Protein AF-A0A2G2F8L8-F1 (afdb_monomer_lite)

Radius of gyration: 21.82 Å; chains: 1; bounding box: 52×29×56 Å

pLDDT: mean 79.62, std 11.02, range [52.78, 94.19]

Foldseek 3Di:
DVVVVVVVVVVVVVVVVVVVPPPPPDDPDPDDPPDCVPDPVSVVVVVVVVVVVVVVVVVVVVVVVVVVVVVVVVVVVD

Secondary structure (DSSP, 8-state):
-HHHHHHHHHHHHHHHHHHHHS-------SS----GGG-HHHHHHHHHHHHHHHHHHHHHHHHHHHHHHHHHHHHH--

Structure (mmCIF, N/CA/C/O backbone):
data_AF-A0A2G2F8L8-F1
#
_entry.id   AF-A0A2G2F8L8-F1
#
loop_
_atom_site.group_PDB
_atom_site.id
_atom_site.type_symbol
_atom_site.label_atom_id
_atom_site.label_alt_id
_atom_site.label_comp_id
_atom_site.label_asym_id
_atom_site.label_entity_id
_atom_site.label_seq_id
_atom_site.pdbx_PDB_ins_code
_atom_site.Cartn_x
_atom_site.Cartn_y
_atom_site.Cartn_z
_atom_site.occupancy
_atom_site.B_iso_or_equiv
_atom_site.auth_seq_id
_atom_site.auth_comp_id
_atom_site.auth_asym_id
_atom_site.auth_atom_id
_atom_site.pdbx_PDB_model_num
ATOM 1 N N . MET A 1 1 ? -17.343 15.550 3.847 1.00 58.00 1 MET A N 1
ATOM 2 C CA . MET A 1 1 ? -17.013 14.104 3.785 1.00 58.00 1 MET A CA 1
ATOM 3 C C . MET A 1 1 ? -17.424 13.441 2.469 1.00 58.00 1 MET A C 1
ATOM 5 O O . MET A 1 1 ? -16.560 12.826 1.863 1.00 58.00 1 MET A O 1
ATOM 9 N N . LYS A 1 2 ? -18.665 13.595 1.972 1.00 58.66 2 LYS A N 1
ATOM 10 C CA . LYS A 1 2 ? -19.109 13.014 0.679 1.00 58.66 2 LYS A CA 1
ATOM 11 C C . LYS A 1 2 ? -18.183 13.332 -0.509 1.00 58.66 2 LYS A C 1
ATOM 13 O O . LYS A 1 2 ? -17.784 12.423 -1.224 1.00 58.66 2 LYS A O 1
ATOM 18 N N . ASN A 1 3 ? -17.767 14.592 -0.647 1.00 72.69 3 ASN A N 1
ATOM 19 C CA . ASN A 1 3 ? -16.909 15.016 -1.761 1.00 72.69 3 ASN A CA 1
ATOM 20 C C . ASN A 1 3 ? -15.488 14.443 -1.657 1.00 72.69 3 ASN A C 1
ATOM 22 O O . ASN A 1 3 ? -14.894 14.111 -2.667 1.00 72.69 3 ASN A O 1
ATOM 26 N N . PHE A 1 4 ? -14.974 14.249 -0.438 1.00 77.62 4 PHE A N 1
ATOM 27 C CA . PHE A 1 4 ? -13.643 13.677 -0.209 1.00 77.62 4 PHE A CA 1
ATOM 28 C C . PHE A 1 4 ? -13.577 12.200 -0.614 1.00 77.62 4 PHE A C 1
ATOM 30 O O . PHE A 1 4 ? -12.636 11.781 -1.282 1.00 77.62 4 PHE A O 1
ATOM 37 N N . VAL A 1 5 ? -14.609 11.425 -0.263 1.00 82.75 5 VAL A N 1
ATOM 38 C 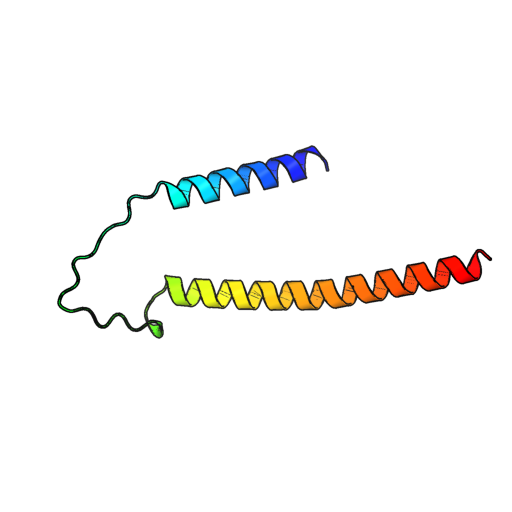CA . VAL A 1 5 ? -14.725 10.018 -0.679 1.00 82.75 5 VAL A CA 1
ATOM 39 C C . VAL A 1 5 ? -14.840 9.921 -2.201 1.00 82.75 5 VAL A C 1
ATOM 41 O O . VAL A 1 5 ? -14.180 9.089 -2.813 1.00 82.75 5 VAL A O 1
ATOM 44 N N . PHE A 1 6 ? -15.616 10.813 -2.821 1.00 85.12 6 PHE A N 1
ATOM 45 C CA . PHE A 1 6 ? -15.774 10.850 -4.274 1.00 85.12 6 PHE A CA 1
ATOM 46 C C . PHE A 1 6 ? -14.460 11.187 -5.000 1.00 85.12 6 PHE A C 1
ATOM 48 O O . PHE A 1 6 ? -14.115 10.533 -5.986 1.00 85.12 6 PHE A O 1
ATOM 55 N N . THR A 1 7 ? -13.683 12.143 -4.478 1.00 87.81 7 THR A N 1
ATOM 56 C CA . THR A 1 7 ? -12.347 12.469 -5.000 1.00 87.81 7 THR A CA 1
ATOM 57 C C . THR A 1 7 ? -11.397 11.276 -4.893 1.00 87.81 7 THR A C 1
ATOM 59 O O . THR A 1 7 ? -10.711 10.962 -5.859 1.00 87.81 7 THR A O 1
ATOM 62 N N . LEU A 1 8 ? -11.394 10.566 -3.762 1.00 87.56 8 LEU A N 1
ATOM 63 C CA . LEU A 1 8 ? -10.555 9.379 -3.556 1.00 87.56 8 LEU A CA 1
ATOM 64 C C . LEU A 1 8 ? -10.867 8.260 -4.558 1.00 87.56 8 LEU A C 1
ATOM 66 O O . LEU A 1 8 ? -9.953 7.694 -5.155 1.00 87.56 8 LEU A O 1
ATOM 70 N N . VAL A 1 9 ? -12.153 7.976 -4.775 1.00 88.44 9 VAL A N 1
ATOM 71 C CA . VAL A 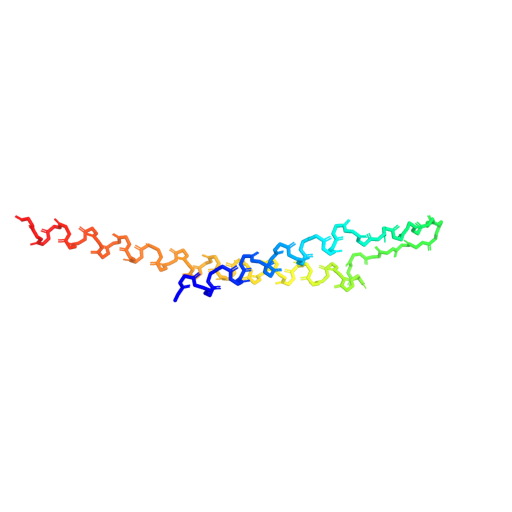1 9 ? -12.596 6.963 -5.746 1.00 88.44 9 VAL A CA 1
ATOM 72 C C . VAL A 1 9 ? -12.210 7.371 -7.167 1.00 88.44 9 VAL A C 1
ATOM 74 O O . VAL A 1 9 ? -11.711 6.548 -7.930 1.00 88.44 9 VAL A O 1
ATOM 77 N N . SER A 1 10 ? -12.371 8.648 -7.509 1.00 88.31 10 SER A N 1
ATOM 78 C CA . SER A 1 10 ? -12.022 9.162 -8.838 1.00 88.31 10 SER A CA 1
ATOM 79 C C . SER A 1 10 ? -10.518 9.060 -9.110 1.00 88.31 10 SER A C 1
ATOM 81 O O . SER A 1 10 ? -10.114 8.595 -10.173 1.00 88.31 10 SER A O 1
ATOM 83 N N . VAL A 1 11 ? -9.680 9.416 -8.130 1.00 90.12 11 VAL A N 1
ATOM 84 C CA . VAL A 1 11 ? -8.217 9.274 -8.223 1.00 90.12 11 VAL A CA 1
ATOM 85 C C . VAL A 1 11 ? -7.823 7.808 -8.393 1.00 90.12 11 VAL A C 1
ATOM 87 O O . VAL A 1 11 ? -7.004 7.493 -9.253 1.00 90.12 11 VAL A O 1
ATOM 90 N N . PHE A 1 12 ? -8.440 6.904 -7.630 1.00 89.38 12 PHE A N 1
ATOM 91 C CA . PHE A 1 12 ? -8.184 5.471 -7.752 1.00 89.38 12 PHE A CA 1
ATOM 92 C C . PHE A 1 12 ? -8.484 4.951 -9.167 1.00 89.38 12 PHE A C 1
ATOM 94 O O . PHE A 1 12 ? -7.648 4.275 -9.765 1.00 89.38 12 PHE A O 1
ATOM 101 N N . PHE A 1 13 ? -9.631 5.325 -9.742 1.00 89.38 13 PHE A N 1
ATOM 102 C CA . PHE A 1 13 ? -9.999 4.919 -11.101 1.00 89.38 13 PHE A CA 1
ATOM 103 C C . PHE A 1 13 ? -9.034 5.451 -12.166 1.00 89.38 13 PHE A C 1
ATOM 105 O O . PHE A 1 13 ? -8.686 4.710 -13.087 1.00 89.38 13 PHE A O 1
ATOM 112 N N . VAL A 1 14 ? -8.577 6.700 -12.046 1.00 87.25 14 VAL A N 1
ATOM 113 C CA . VAL A 1 14 ? -7.613 7.288 -12.992 1.00 87.25 14 VAL A CA 1
ATOM 114 C C . VAL A 1 14 ? -6.279 6.547 -12.943 1.00 87.25 14 VAL A C 1
ATOM 116 O O . VAL A 1 14 ? -5.735 6.206 -13.991 1.00 87.25 14 VAL A O 1
ATOM 119 N N . VAL A 1 15 ? -5.781 6.233 -11.744 1.00 85.94 15 VAL A N 1
ATOM 120 C CA . VAL A 1 15 ? -4.520 5.496 -11.575 1.00 85.94 15 VAL A CA 1
ATOM 121 C C . VAL A 1 15 ? -4.619 4.099 -12.188 1.00 85.94 15 VAL A C 1
ATOM 123 O O . VAL A 1 15 ? -3.743 3.708 -12.954 1.00 85.94 15 VAL A O 1
ATOM 126 N N . VAL A 1 16 ? -5.701 3.362 -11.922 1.00 85.12 16 VAL A N 1
ATOM 127 C CA . VAL A 1 16 ? -5.891 2.006 -12.469 1.00 85.12 16 VAL A CA 1
ATOM 128 C C . VAL A 1 16 ? -5.961 2.019 -13.998 1.00 85.12 16 VAL A C 1
ATOM 130 O O . VAL A 1 16 ? -5.313 1.199 -14.646 1.00 85.12 16 VAL A O 1
ATOM 133 N N . ASN A 1 17 ? -6.698 2.967 -14.585 1.00 83.56 17 ASN A N 1
ATOM 134 C CA . ASN A 1 17 ? -6.794 3.082 -16.041 1.00 83.56 17 ASN A CA 1
ATOM 135 C C . ASN A 1 17 ? -5.459 3.485 -16.680 1.00 83.56 17 ASN A C 1
ATOM 137 O O . ASN A 1 17 ? -5.110 2.949 -17.728 1.00 83.56 17 ASN A O 1
ATOM 141 N N . ALA A 1 18 ? -4.690 4.369 -16.039 1.00 80.38 18 ALA A N 1
ATOM 142 C CA . ALA A 1 18 ? -3.367 4.752 -16.522 1.00 80.38 18 ALA A CA 1
ATOM 143 C C . ALA A 1 18 ? -2.406 3.553 -16.550 1.00 80.38 18 ALA A C 1
ATOM 145 O O . ALA A 1 18 ? -1.743 3.332 -17.559 1.00 80.38 18 ALA A O 1
ATOM 146 N N . PHE A 1 19 ? -2.390 2.731 -15.494 1.00 79.00 19 PHE A N 1
ATOM 147 C CA . PHE A 1 19 ? -1.580 1.508 -15.456 1.00 79.00 19 PHE A CA 1
ATOM 148 C C . PHE A 1 19 ? -2.020 0.473 -16.500 1.00 79.00 19 PHE A C 1
ATOM 150 O O . PHE A 1 19 ? -1.168 -0.174 -17.109 1.00 79.00 19 PHE A O 1
ATOM 157 N N . ALA A 1 20 ? -3.328 0.336 -16.738 1.00 76.94 20 ALA A N 1
ATOM 158 C CA . ALA A 1 20 ? -3.865 -0.594 -17.730 1.00 76.94 20 ALA A CA 1
ATOM 159 C C . ALA A 1 20 ? -3.568 -0.176 -19.182 1.00 76.94 20 ALA A C 1
ATOM 161 O O . ALA A 1 20 ? -3.440 -1.039 -20.046 1.00 76.94 20 ALA A O 1
ATOM 162 N N . GLN A 1 21 ? -3.464 1.130 -19.455 1.00 72.69 21 GLN A N 1
ATOM 163 C CA . GLN A 1 21 ? -3.184 1.662 -20.794 1.00 72.69 21 GLN A CA 1
ATOM 164 C C . GLN A 1 21 ? -1.690 1.805 -21.105 1.00 72.69 21 GLN A C 1
ATOM 166 O O . GLN A 1 21 ? -1.340 2.097 -22.248 1.00 72.69 21 GLN A O 1
ATOM 171 N N . THR A 1 22 ? -0.796 1.608 -20.133 1.00 74.69 22 THR A N 1
ATOM 172 C CA . THR A 1 22 ? 0.646 1.627 -20.401 1.00 74.69 22 THR A CA 1
ATOM 173 C C . THR A 1 22 ? 1.002 0.479 -21.352 1.00 74.69 22 THR A C 1
ATOM 175 O O . THR A 1 22 ? 0.789 -0.680 -20.983 1.00 74.69 22 THR A O 1
ATOM 178 N N . PRO A 1 23 ? 1.532 0.753 -22.564 1.00 66.31 23 PRO A N 1
ATOM 179 C CA . PRO A 1 23 ? 1.936 -0.304 -23.480 1.00 66.31 23 PRO A CA 1
ATOM 180 C C . PRO A 1 23 ? 2.938 -1.216 -22.774 1.00 66.31 23 PRO A C 1
ATOM 182 O O . PRO A 1 23 ? 3.932 -0.751 -22.210 1.00 66.31 23 PRO A O 1
ATOM 185 N N . GLN A 1 24 ? 2.649 -2.517 -22.764 1.00 66.62 24 GLN A N 1
ATOM 186 C CA . GLN A 1 24 ? 3.558 -3.501 -22.196 1.00 66.62 24 GLN A CA 1
ATOM 187 C C . GLN A 1 24 ? 4.815 -3.520 -23.063 1.00 66.62 24 GLN A C 1
ATOM 189 O O . GLN A 1 24 ? 4.766 -3.919 -24.223 1.00 66.62 24 GLN A O 1
ATOM 194 N N . ASN A 1 25 ? 5.935 -3.042 -22.519 1.00 68.75 25 ASN A N 1
ATOM 195 C CA . ASN A 1 25 ? 7.225 -3.169 -23.180 1.00 68.75 25 ASN A CA 1
ATOM 196 C C . ASN A 1 25 ? 7.604 -4.656 -23.148 1.00 68.75 25 ASN A C 1
ATOM 198 O O . ASN A 1 25 ? 7.987 -5.176 -22.099 1.00 68.75 25 ASN A O 1
ATOM 202 N N . ILE A 1 26 ? 7.391 -5.357 -24.260 1.00 61.47 26 ILE A N 1
ATOM 203 C CA . ILE A 1 26 ? 7.707 -6.780 -24.388 1.00 61.47 26 ILE A CA 1
ATOM 204 C C . ILE A 1 26 ? 9.220 -6.876 -24.605 1.00 61.47 26 ILE A C 1
ATOM 206 O O . ILE A 1 26 ? 9.708 -6.658 -25.711 1.00 61.47 26 ILE A O 1
ATOM 210 N N . ASP A 1 27 ? 9.968 -7.154 -23.538 1.00 66.00 27 ASP A N 1
ATOM 211 C CA . ASP A 1 27 ? 11.394 -7.480 -23.625 1.00 66.00 27 ASP A CA 1
ATOM 212 C C . ASP A 1 27 ? 11.508 -8.921 -24.153 1.00 66.00 27 ASP A C 1
ATOM 214 O O . ASP A 1 27 ? 11.137 -9.876 -23.466 1.00 66.00 27 ASP A O 1
ATOM 218 N N . LEU A 1 28 ? 11.942 -9.082 -25.407 1.00 61.53 28 LEU A N 1
ATOM 219 C CA . LEU A 1 28 ? 12.249 -10.378 -26.024 1.00 61.53 28 LEU A CA 1
ATOM 220 C C . LEU A 1 28 ? 13.554 -10.896 -25.401 1.00 61.53 28 LEU A C 1
ATOM 222 O O . LEU A 1 28 ? 14.639 -10.733 -25.954 1.00 61.53 28 LEU A O 1
ATOM 226 N N . GLY A 1 29 ? 13.450 -11.410 -24.178 1.00 60.44 29 GLY A N 1
ATOM 227 C CA . GLY A 1 29 ? 14.591 -11.796 -23.362 1.00 60.44 29 GLY A CA 1
ATOM 228 C C . GLY A 1 29 ? 15.201 -13.116 -23.812 1.00 60.44 29 GLY A C 1
ATOM 229 O O . GLY A 1 29 ? 14.604 -14.162 -23.577 1.00 60.44 29 GLY A O 1
ATOM 230 N N . ASP A 1 30 ? 16.408 -13.061 -24.375 1.00 54.97 30 ASP A N 1
ATOM 231 C CA . ASP A 1 30 ? 17.252 -14.255 -24.515 1.00 54.97 30 ASP A CA 1
ATOM 232 C C . ASP A 1 30 ? 18.250 -14.420 -23.350 1.00 54.97 30 ASP A C 1
ATOM 234 O O . ASP A 1 30 ? 18.655 -15.532 -23.075 1.00 54.97 30 ASP A O 1
ATOM 238 N N . ASP A 1 31 ? 18.594 -13.387 -22.557 1.00 60.78 31 ASP A N 1
ATOM 239 C CA . ASP A 1 31 ? 19.751 -13.525 -21.632 1.00 60.78 31 ASP A CA 1
ATOM 240 C C . ASP A 1 31 ? 19.684 -12.775 -20.284 1.00 60.78 31 ASP A C 1
ATOM 242 O O . ASP A 1 31 ? 20.707 -12.349 -19.739 1.00 60.78 31 ASP A O 1
ATOM 246 N N . LYS A 1 32 ? 18.510 -12.582 -19.671 1.00 58.53 32 LYS A N 1
ATOM 247 C CA . LYS A 1 32 ? 18.454 -11.940 -18.339 1.00 58.53 32 LYS A CA 1
ATOM 248 C C . LYS A 1 32 ? 17.811 -12.832 -17.291 1.00 58.53 32 LYS A C 1
ATOM 250 O O . LYS A 1 32 ? 16.600 -12.821 -17.102 1.00 58.53 32 LYS A O 1
ATOM 255 N N . ASN A 1 33 ? 18.667 -13.500 -16.518 1.00 59.31 33 ASN A N 1
ATOM 256 C CA . ASN A 1 33 ? 18.367 -13.969 -15.164 1.00 59.31 33 ASN A CA 1
ATOM 257 C C . ASN A 1 33 ? 17.977 -12.769 -14.272 1.00 59.31 33 ASN A C 1
ATOM 259 O O . ASN A 1 33 ? 18.774 -12.278 -13.469 1.00 59.31 33 ASN A O 1
ATOM 263 N N . GLN A 1 34 ? 16.760 -12.242 -14.435 1.00 64.88 34 GLN A N 1
ATOM 264 C CA . GLN A 1 34 ? 16.215 -11.194 -13.578 1.00 64.88 34 GLN A CA 1
ATOM 265 C C . GLN A 1 34 ? 15.838 -11.818 -12.231 1.00 64.88 34 GLN A C 1
ATOM 267 O O . GLN A 1 34 ? 14.723 -12.289 -12.022 1.00 64.88 34 GLN A O 1
ATOM 272 N N . SER A 1 35 ? 16.799 -11.851 -11.307 1.00 69.44 35 SER A N 1
ATOM 273 C CA . SER A 1 35 ? 16.547 -12.221 -9.914 1.00 69.44 35 SER A CA 1
ATOM 274 C C . SER A 1 35 ? 15.467 -11.309 -9.324 1.00 69.44 35 SER A C 1
ATOM 276 O O . SER A 1 35 ? 15.612 -10.085 -9.333 1.00 69.44 35 SER A O 1
ATOM 278 N N . LEU A 1 36 ? 14.404 -11.902 -8.770 1.00 68.50 36 LEU A N 1
ATOM 279 C CA . LEU A 1 36 ? 13.295 -11.180 -8.128 1.00 68.50 36 LEU A CA 1
ATOM 280 C C . LEU A 1 36 ? 13.773 -10.260 -6.993 1.00 68.50 36 LEU A C 1
ATOM 282 O O . LEU A 1 36 ? 13.154 -9.238 -6.722 1.00 68.50 36 LEU A O 1
ATOM 286 N N . TRP A 1 37 ? 14.913 -10.585 -6.382 1.00 75.56 37 TRP A N 1
ATOM 287 C CA . TRP A 1 37 ? 15.538 -9.799 -5.318 1.00 75.56 37 TRP A CA 1
ATOM 288 C C . TRP A 1 37 ? 16.212 -8.512 -5.805 1.00 75.56 37 TRP A C 1
ATOM 290 O O . TRP A 1 37 ? 16.412 -7.602 -5.010 1.00 75.56 37 TRP A O 1
ATOM 300 N N . ASN A 1 38 ? 16.526 -8.414 -7.100 1.00 73.94 38 ASN A N 1
ATOM 301 C CA . ASN A 1 38 ? 17.119 -7.219 -7.710 1.00 73.94 38 ASN A CA 1
ATOM 302 C C . ASN A 1 38 ? 16.071 -6.333 -8.397 1.00 73.94 38 ASN A C 1
ATOM 304 O O . ASN A 1 38 ? 16.399 -5.266 -8.913 1.00 73.94 38 ASN A O 1
ATOM 308 N N . SER A 1 39 ? 14.813 -6.777 -8.436 1.00 78.50 39 SER A N 1
ATOM 309 C CA 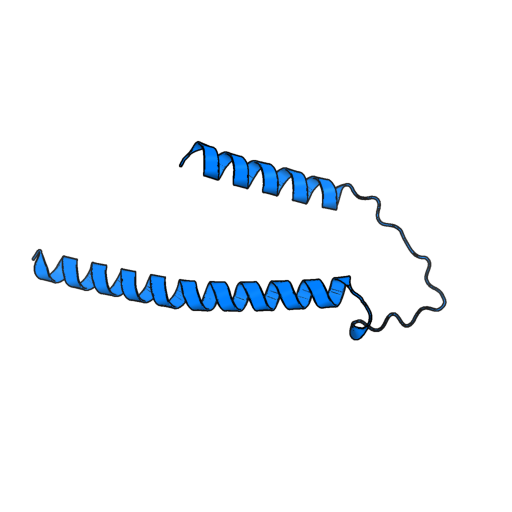. SER A 1 39 ? 13.740 -6.038 -9.082 1.00 78.50 39 SER A CA 1
ATOM 310 C C . SER A 1 39 ? 13.133 -5.021 -8.117 1.00 78.50 39 SER A C 1
ATOM 312 O O . SER A 1 39 ? 12.442 -5.378 -7.160 1.00 78.50 39 SER A O 1
ATOM 314 N N . THR A 1 40 ? 13.349 -3.732 -8.394 1.00 83.88 40 THR A N 1
ATOM 315 C CA . THR A 1 40 ? 12.764 -2.620 -7.626 1.00 83.88 40 THR A CA 1
ATOM 316 C C . THR A 1 40 ? 11.243 -2.743 -7.520 1.00 83.88 40 THR A C 1
ATOM 318 O O . THR A 1 40 ? 10.675 -2.475 -6.463 1.00 83.88 40 THR A O 1
ATOM 321 N N . SER A 1 41 ? 10.570 -3.201 -8.582 1.00 80.31 41 SER A N 1
ATOM 322 C CA . SER A 1 41 ? 9.117 -3.399 -8.571 1.00 80.31 41 SER A CA 1
ATOM 323 C C . SER A 1 41 ? 8.691 -4.537 -7.640 1.00 80.31 41 SER A C 1
ATOM 325 O O . SER A 1 41 ? 7.711 -4.385 -6.912 1.00 80.31 41 SER A O 1
ATOM 327 N N . ALA A 1 42 ? 9.448 -5.638 -7.590 1.00 83.88 42 ALA A N 1
ATOM 328 C CA . ALA A 1 42 ? 9.173 -6.751 -6.682 1.00 83.88 42 ALA A CA 1
ATOM 329 C C . ALA A 1 42 ? 9.354 -6.346 -5.209 1.00 83.88 42 ALA A C 1
ATOM 331 O O . ALA A 1 42 ? 8.511 -6.669 -4.370 1.00 83.88 42 ALA A O 1
ATOM 332 N N . ILE A 1 43 ? 10.399 -5.573 -4.898 1.00 88.00 43 ILE A N 1
ATOM 333 C CA . ILE A 1 43 ? 10.642 -5.054 -3.543 1.00 88.00 43 ILE A CA 1
ATOM 334 C C . ILE A 1 43 ? 9.502 -4.125 -3.101 1.00 88.00 43 ILE A C 1
ATOM 336 O O . ILE A 1 43 ? 8.980 -4.271 -1.993 1.00 88.00 43 ILE A O 1
ATOM 340 N N . ILE A 1 44 ? 9.072 -3.203 -3.972 1.00 88.88 44 ILE A N 1
ATOM 341 C CA . ILE A 1 44 ? 7.949 -2.295 -3.686 1.00 88.88 44 ILE A CA 1
ATOM 342 C C . ILE A 1 44 ? 6.663 -3.090 -3.442 1.00 88.88 44 ILE A C 1
ATOM 344 O O . ILE A 1 44 ? 5.933 -2.799 -2.495 1.00 88.88 44 ILE A O 1
ATOM 348 N N . PHE A 1 45 ? 6.397 -4.120 -4.247 1.00 88.38 45 PHE A N 1
ATOM 349 C CA . PHE A 1 45 ? 5.214 -4.962 -4.084 1.00 88.38 45 PHE A CA 1
ATOM 350 C C . PHE A 1 45 ? 5.180 -5.658 -2.714 1.00 88.38 45 PHE A C 1
ATOM 352 O O . PHE A 1 45 ? 4.165 -5.605 -2.016 1.00 88.38 45 PHE A O 1
ATOM 359 N N . VAL A 1 46 ? 6.306 -6.234 -2.279 1.00 90.00 46 VAL A N 1
ATOM 360 C CA . VAL A 1 46 ? 6.430 -6.843 -0.943 1.00 90.00 46 VAL A CA 1
ATOM 361 C C . VAL A 1 46 ? 6.225 -5.802 0.162 1.00 90.00 46 VAL A C 1
ATOM 363 O O . VAL A 1 46 ? 5.492 -6.061 1.119 1.00 90.00 46 VAL A O 1
ATOM 366 N N . ALA A 1 47 ? 6.804 -4.606 0.023 1.00 90.56 47 ALA A N 1
ATOM 367 C CA . ALA A 1 47 ? 6.630 -3.527 0.995 1.00 90.56 47 ALA A CA 1
ATOM 368 C C . ALA A 1 47 ? 5.156 -3.103 1.139 1.00 90.56 47 ALA A C 1
ATOM 370 O O . ALA A 1 47 ? 4.672 -2.926 2.259 1.00 90.56 47 ALA A O 1
ATOM 371 N N . VAL A 1 48 ? 4.418 -3.005 0.027 1.00 94.19 48 VAL A N 1
ATOM 372 C CA . VAL A 1 48 ? 2.979 -2.695 0.034 1.00 94.19 48 VAL A CA 1
ATOM 373 C C . VAL A 1 48 ? 2.181 -3.784 0.753 1.00 94.19 48 VAL A C 1
ATOM 375 O O . VAL A 1 48 ? 1.326 -3.460 1.579 1.00 94.19 48 VAL A O 1
ATOM 378 N N . ILE A 1 49 ? 2.481 -5.065 0.509 1.00 94.19 49 ILE A N 1
ATOM 379 C CA . ILE A 1 49 ? 1.823 -6.182 1.208 1.00 94.19 49 ILE A CA 1
ATOM 380 C C . ILE A 1 49 ? 2.051 -6.088 2.719 1.00 94.19 49 ILE A C 1
ATOM 382 O O . ILE A 1 49 ? 1.097 -6.196 3.490 1.00 94.19 49 ILE A O 1
ATOM 386 N N . ILE A 1 50 ? 3.290 -5.843 3.155 1.00 93.94 50 ILE A N 1
ATOM 387 C CA . ILE A 1 50 ? 3.613 -5.689 4.581 1.00 93.94 50 ILE A CA 1
ATOM 388 C C . ILE A 1 50 ? 2.802 -4.538 5.190 1.00 93.94 50 ILE A C 1
ATOM 390 O O . ILE A 1 50 ? 2.221 -4.689 6.267 1.00 93.94 50 ILE A O 1
ATOM 394 N N . LEU A 1 51 ? 2.704 -3.410 4.484 1.00 93.88 51 LEU A N 1
ATOM 395 C CA . LEU A 1 51 ? 1.949 -2.248 4.947 1.00 93.88 51 LEU A CA 1
ATOM 396 C C . LEU A 1 51 ? 0.452 -2.568 5.105 1.00 93.88 51 LEU A C 1
ATOM 398 O O . LEU A 1 51 ? -0.152 -2.228 6.125 1.00 93.88 51 LEU A O 1
ATOM 402 N N . LEU A 1 52 ? -0.133 -3.285 4.140 1.00 92.81 52 LEU A N 1
ATOM 403 C CA . LEU A 1 52 ? -1.524 -3.742 4.202 1.00 92.81 52 LEU A CA 1
ATOM 404 C C . LEU A 1 52 ? -1.768 -4.694 5.377 1.00 92.81 52 LEU A C 1
ATOM 406 O O . LEU A 1 52 ? -2.791 -4.571 6.050 1.00 92.81 52 LEU A O 1
ATOM 410 N N . LEU A 1 53 ? -0.829 -5.595 5.677 1.00 93.19 53 LEU A N 1
ATOM 411 C CA . LEU A 1 53 ? -0.933 -6.495 6.829 1.00 93.19 53 LEU A CA 1
ATOM 412 C C . LEU A 1 53 ? -0.911 -5.732 8.162 1.00 93.19 53 LEU A C 1
ATOM 414 O O . LEU A 1 53 ? -1.688 -6.048 9.066 1.00 93.1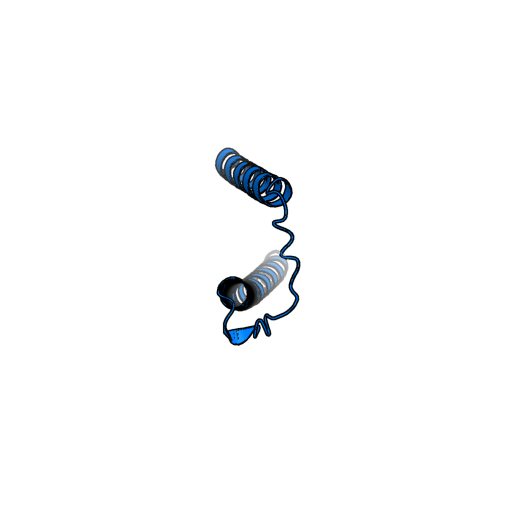9 53 LEU A O 1
ATOM 418 N N . ILE A 1 54 ? -0.072 -4.698 8.286 1.00 92.81 54 ILE A N 1
ATOM 419 C CA . ILE A 1 54 ? -0.013 -3.844 9.486 1.00 92.81 54 ILE A CA 1
ATOM 420 C C . ILE A 1 54 ? -1.330 -3.077 9.668 1.00 92.81 54 ILE A C 1
ATOM 422 O O . ILE A 1 54 ? -1.898 -3.051 10.769 1.00 92.81 54 ILE A O 1
ATOM 426 N N . ILE A 1 55 ? -1.843 -2.482 8.588 1.00 91.38 55 ILE A N 1
ATOM 427 C CA . ILE A 1 55 ? -3.121 -1.762 8.603 1.00 91.38 55 ILE A CA 1
ATOM 428 C C . ILE A 1 55 ? -4.255 -2.726 8.957 1.00 91.38 55 ILE A C 1
ATOM 430 O O . ILE A 1 55 ? -5.032 -2.437 9.867 1.00 91.38 55 ILE A O 1
ATOM 434 N N . GLY A 1 56 ? -4.307 -3.895 8.315 1.00 91.88 56 GLY A N 1
ATOM 435 C CA . GLY A 1 56 ? -5.299 -4.935 8.579 1.00 91.88 56 GLY A CA 1
ATOM 436 C C . GLY A 1 56 ? -5.284 -5.401 10.034 1.00 91.88 56 GLY A C 1
ATOM 437 O O . GLY A 1 56 ? -6.337 -5.487 10.666 1.00 91.88 56 GLY A O 1
ATOM 438 N N . ARG A 1 57 ? -4.098 -5.601 10.621 1.00 88.94 57 ARG A N 1
ATOM 439 C CA . ARG A 1 57 ? -3.950 -5.952 12.043 1.00 88.94 57 ARG A CA 1
ATOM 440 C C . ARG A 1 57 ? -4.494 -4.859 12.966 1.00 88.94 57 ARG A C 1
ATOM 442 O O . ARG A 1 57 ? -5.159 -5.165 13.956 1.00 88.94 57 ARG A O 1
ATOM 449 N N . THR A 1 58 ? -4.233 -3.596 12.642 1.00 87.94 58 THR A N 1
ATOM 450 C CA . THR A 1 58 ? -4.706 -2.447 13.432 1.00 87.94 58 THR A CA 1
ATOM 451 C C . THR A 1 58 ? -6.224 -2.293 13.333 1.00 87.94 58 THR A C 1
ATOM 453 O O . THR A 1 58 ? -6.907 -2.113 14.342 1.00 87.94 58 THR A O 1
ATOM 456 N N . TRP A 1 59 ? -6.772 -2.437 12.126 1.00 87.31 59 TRP A N 1
ATOM 457 C CA . TRP A 1 59 ? -8.212 -2.402 11.880 1.00 87.31 59 TRP A CA 1
ATOM 458 C C . TRP A 1 59 ? -8.936 -3.565 12.555 1.00 87.31 59 TRP A C 1
ATOM 460 O O . TRP A 1 59 ? -9.980 -3.351 13.164 1.00 87.31 59 TRP A O 1
ATOM 470 N N . SER A 1 60 ? -8.362 -4.770 12.527 1.00 86.12 60 SER A N 1
ATOM 471 C CA . SER A 1 60 ? -8.944 -5.951 13.170 1.00 86.12 60 SER A CA 1
ATOM 472 C C . SER A 1 60 ? -9.160 -5.748 14.669 1.00 86.12 60 SER A C 1
ATOM 474 O O . SER A 1 60 ? -10.217 -6.127 15.171 1.00 86.12 60 SER A O 1
ATOM 476 N N . LYS A 1 61 ? -8.200 -5.140 15.381 1.00 83.50 61 LYS A N 1
ATOM 477 C CA . LYS A 1 61 ? -8.351 -4.840 16.815 1.00 83.50 61 LYS A CA 1
ATOM 478 C C . LYS A 1 61 ? -9.458 -3.819 17.063 1.00 83.50 61 LYS A C 1
ATOM 480 O O . LYS A 1 61 ? -10.358 -4.072 17.855 1.00 83.50 61 LYS A O 1
ATOM 485 N N . LYS A 1 62 ? -9.445 -2.720 16.305 1.00 84.56 62 LYS A 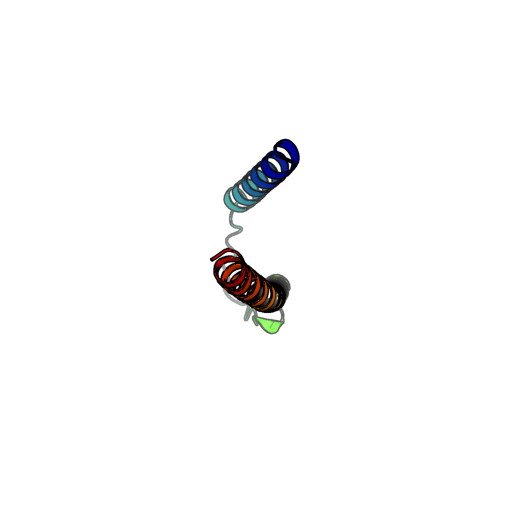N 1
ATOM 486 C CA . LYS A 1 62 ? -10.427 -1.636 16.436 1.00 84.56 62 LYS A CA 1
ATOM 487 C C . LYS A 1 62 ? -11.860 -2.087 16.132 1.00 84.56 62 LYS A C 1
ATOM 489 O O . LYS A 1 62 ? -12.803 -1.614 16.758 1.00 84.56 62 LYS A O 1
ATOM 494 N N . VAL A 1 63 ? -12.034 -2.992 15.166 1.00 86.81 63 VAL A N 1
ATOM 495 C CA . VAL A 1 63 ? -13.340 -3.590 14.848 1.00 86.81 63 VAL A CA 1
ATOM 496 C C . VAL A 1 63 ? -13.826 -4.477 15.994 1.00 86.81 63 VAL A C 1
ATOM 498 O O . VAL A 1 63 ? -15.007 -4.426 16.329 1.00 86.81 63 VAL A O 1
ATOM 501 N N . HIS A 1 64 ? -12.933 -5.255 16.611 1.00 83.88 64 HIS A N 1
ATOM 502 C CA . HIS A 1 64 ? -13.282 -6.108 17.748 1.00 83.88 64 HIS A CA 1
ATOM 503 C C . HIS A 1 64 ? -13.719 -5.281 18.962 1.00 83.88 64 HIS A C 1
ATOM 505 O O . HIS A 1 64 ? -14.805 -5.501 19.484 1.00 83.88 64 HIS A O 1
ATOM 511 N N . GLU A 1 65 ? -12.935 -4.264 19.330 1.00 85.81 65 GLU A N 1
ATOM 512 C CA . GLU A 1 65 ? -13.249 -3.350 20.437 1.00 85.81 65 GLU A CA 1
ATOM 513 C C . GLU A 1 65 ? -14.596 -2.647 20.223 1.00 85.81 65 GLU A C 1
ATOM 515 O O . GLU A 1 65 ? -15.453 -2.662 21.104 1.00 85.81 65 GLU A O 1
ATOM 520 N N . LYS A 1 66 ? -14.847 -2.121 19.014 1.00 84.31 66 LYS A N 1
ATOM 521 C CA . LYS A 1 66 ? -16.138 -1.497 18.682 1.00 84.31 66 LYS A CA 1
ATOM 522 C C . LYS A 1 66 ? -17.316 -2.462 18.767 1.00 84.31 66 LYS A C 1
ATOM 524 O O . LYS A 1 66 ? -18.414 -2.049 19.135 1.00 84.31 66 LYS A O 1
ATOM 529 N N . ARG A 1 67 ? -17.126 -3.725 18.380 1.00 82.50 67 ARG A N 1
ATOM 530 C CA . ARG A 1 67 ? -18.174 -4.746 18.483 1.00 82.50 67 ARG A CA 1
ATOM 531 C C . ARG A 1 67 ? -18.505 -5.035 19.946 1.00 82.50 67 ARG A C 1
ATOM 533 O O . ARG A 1 67 ? -19.681 -5.140 20.286 1.00 82.50 67 ARG A O 1
ATOM 540 N N . ASP A 1 68 ? -17.487 -5.116 20.793 1.00 85.50 68 ASP A N 1
ATOM 541 C CA . ASP A 1 68 ? -17.652 -5.419 22.213 1.00 85.50 68 ASP A CA 1
ATOM 542 C C . ASP A 1 68 ? -18.285 -4.240 22.979 1.00 85.50 68 ASP A C 1
ATOM 544 O O . ASP A 1 68 ? -19.140 -4.457 23.839 1.00 85.50 68 ASP A O 1
ATOM 548 N N . GLU A 1 69 ? -17.952 -2.994 22.624 1.00 85.44 69 GLU A N 1
ATOM 549 C CA . GLU A 1 69 ? -18.619 -1.785 23.140 1.00 85.44 69 GLU A CA 1
ATOM 550 C C . GLU A 1 69 ? -20.115 -1.760 22.799 1.00 85.44 69 GLU A C 1
ATOM 552 O O . GLU A 1 69 ? -20.950 -1.527 23.673 1.00 85.44 69 GLU A O 1
ATOM 557 N N . MET A 1 70 ? -20.472 -2.038 21.539 1.00 82.12 70 MET A N 1
ATOM 558 C CA . MET A 1 70 ? -21.874 -2.068 21.109 1.00 82.12 70 MET A CA 1
ATOM 559 C C . MET A 1 70 ? -22.664 -3.185 21.803 1.00 82.12 70 MET A C 1
ATOM 561 O O . MET A 1 70 ? -23.806 -2.969 22.201 1.00 82.12 70 MET A O 1
ATOM 565 N N . ALA A 1 71 ? -22.047 -4.352 22.011 1.00 81.12 71 ALA A N 1
ATOM 566 C CA . ALA A 1 71 ? -22.670 -5.466 22.723 1.00 81.12 71 ALA A CA 1
ATOM 567 C C . ALA A 1 71 ? -22.869 -5.200 24.226 1.00 81.12 71 ALA A C 1
ATOM 569 O O . ALA A 1 71 ? -23.790 -5.756 24.823 1.00 81.12 71 ALA A O 1
ATOM 570 N N . LYS A 1 72 ? -22.015 -4.380 24.854 1.00 81.62 72 LYS A N 1
ATOM 571 C CA . LYS A 1 72 ? -22.210 -3.935 26.244 1.00 81.62 72 LYS A CA 1
ATOM 572 C C . LYS A 1 72 ? -23.322 -2.901 26.354 1.00 81.62 72 LYS A C 1
ATOM 574 O O . LYS A 1 72 ? -24.182 -3.049 27.213 1.00 81.62 72 LYS A O 1
ATOM 579 N N . LYS A 1 73 ? -23.345 -1.918 25.453 1.00 80.19 73 LYS A N 1
ATOM 580 C CA . LYS A 1 73 ? -24.373 -0.875 25.450 1.00 80.19 73 LYS A CA 1
ATOM 581 C C . LYS A 1 73 ? -25.789 -1.451 25.294 1.00 80.19 73 LYS A C 1
ATOM 583 O O 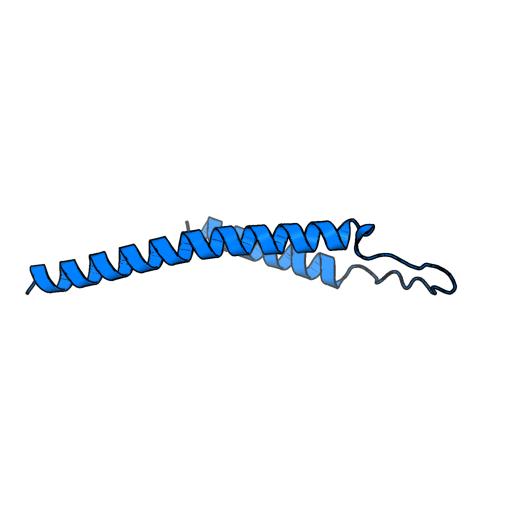. LYS A 1 73 ? -26.675 -1.089 26.053 1.00 80.19 73 LYS A O 1
ATOM 588 N N . ASP A 1 74 ? -25.978 -2.433 24.408 1.00 79.56 74 ASP A N 1
ATOM 589 C CA . ASP A 1 74 ? -27.281 -3.103 24.213 1.00 79.56 74 ASP A CA 1
ATOM 590 C C . ASP A 1 74 ? -27.763 -3.907 25.442 1.00 79.56 74 ASP A C 1
ATOM 592 O O . ASP A 1 74 ? -28.940 -4.248 25.544 1.00 79.56 74 ASP A O 1
ATOM 596 N N . LYS A 1 75 ? -26.855 -4.234 26.375 1.00 74.19 75 LYS A N 1
ATOM 597 C CA . LYS A 1 75 ? -27.181 -4.894 27.649 1.00 74.19 75 LYS A CA 1
ATOM 598 C C . LYS A 1 75 ? -27.458 -3.917 28.788 1.00 74.19 75 LYS A C 1
ATOM 600 O O . LYS A 1 75 ? -28.117 -4.319 29.733 1.00 74.19 75 LYS A O 1
ATOM 605 N N . GLU A 1 76 ? -26.918 -2.701 28.736 1.00 69.94 76 GLU A N 1
ATOM 606 C CA . GLU A 1 76 ? -27.193 -1.647 29.726 1.00 69.94 76 GLU A CA 1
ATOM 607 C C . GLU A 1 76 ? -28.497 -0.898 29.414 1.00 69.94 76 GLU A C 1
ATOM 609 O O . GLU A 1 76 ? -29.166 -0.435 30.332 1.00 69.94 76 GLU A O 1
ATOM 614 N N . ASP A 1 77 ? -28.880 -0.822 28.135 1.00 67.00 77 ASP A N 1
ATOM 615 C CA . ASP A 1 77 ? -30.125 -0.190 27.675 1.00 67.00 77 ASP A CA 1
ATOM 616 C C . ASP A 1 77 ? -31.371 -1.117 27.794 1.00 67.00 77 ASP A C 1
ATOM 618 O O . ASP A 1 77 ? -32.466 -0.728 27.376 1.00 67.00 77 ASP A O 1
ATOM 622 N N . LYS A 1 78 ? -31.234 -2.334 28.351 1.00 52.78 78 LYS A N 1
ATOM 623 C CA . LYS A 1 78 ? -32.316 -3.315 28.604 1.00 52.78 78 LYS A CA 1
ATOM 624 C C . LYS A 1 78 ? -32.475 -3.615 30.088 1.00 52.78 78 LYS A C 1
ATOM 626 O O . LYS A 1 78 ? -33.643 -3.762 30.511 1.00 52.78 78 LYS A O 1
#

Sequence (78 aa):
MKNFVFTLVSVFFVVVNAFAQTPQNIDLGDDKNQSLWNSTSAIIFVAVIILLLIIGRTWSKKVHEKRDEMAKKDKEDK